Protein AF-A0AAF0KXI4-F1 (afdb_monomer_lite)

Foldseek 3Di:
DPDPVVVVVVVVVVQLVVLLVVLVVCCVVPNNVSSVVSSVVSNVVVVVVVVVVVD

Secondary structure (DSSP, 8-state):
---HHHHHHHHHHHHHHHHHHHHHHHHHHH-HHHHHHHHHHHHHHHHHHHHHHT-

Sequence (55 aa):
MANTQYLFWVMAGALTLLFIVIAAFVGLSKGTRPGVITFAVLFILMLAGALYIHH

Radius of gyration: 13.43 Å; chains: 1; bounding box: 28×20×36 Å

Structure (mmCIF, N/CA/C/O backbone):
data_AF-A0AAF0KXI4-F1
#
_entry.id   AF-A0AAF0KXI4-F1
#
loop_
_atom_site.group_PDB
_atom_site.id
_atom_site.type_symbol
_atom_site.label_atom_id
_atom_site.label_alt_id
_atom_site.label_comp_id
_atom_site.label_asym_id
_atom_site.label_entity_id
_atom_site.label_seq_id
_atom_site.pdbx_PDB_ins_code
_atom_site.Cartn_x
_atom_site.Cartn_y
_atom_site.Cartn_z
_atom_site.occupancy
_atom_site.B_iso_or_equiv
_atom_site.auth_seq_id
_atom_site.auth_comp_id
_atom_site.auth_asym_id
_atom_site.auth_atom_id
_atom_site.pdbx_PDB_model_num
ATOM 1 N N . MET A 1 1 ? 15.684 11.452 -23.420 1.00 52.53 1 MET A N 1
ATOM 2 C CA . MET A 1 1 ? 14.441 10.711 -23.120 1.00 52.53 1 MET A CA 1
ATOM 3 C C . MET A 1 1 ? 14.601 10.121 -21.734 1.00 52.53 1 MET A C 1
ATOM 5 O O . MET A 1 1 ? 15.606 9.456 -21.513 1.00 52.53 1 MET A O 1
ATOM 9 N N . ALA A 1 2 ? 13.717 10.436 -20.783 1.00 60.09 2 ALA A N 1
ATOM 10 C CA . ALA A 1 2 ? 13.760 9.763 -19.487 1.00 60.09 2 ALA A CA 1
ATOM 11 C C . ALA A 1 2 ? 13.605 8.258 -19.729 1.00 60.09 2 ALA A C 1
ATOM 13 O O . ALA A 1 2 ? 12.791 7.853 -20.558 1.00 60.09 2 ALA A O 1
ATOM 14 N N . ASN A 1 3 ? 14.431 7.452 -19.064 1.00 84.38 3 ASN A N 1
ATOM 15 C CA . ASN A 1 3 ? 14.363 6.007 -19.207 1.00 84.38 3 ASN A CA 1
ATOM 16 C C . ASN A 1 3 ? 12.947 5.564 -18.803 1.00 84.38 3 ASN A C 1
AT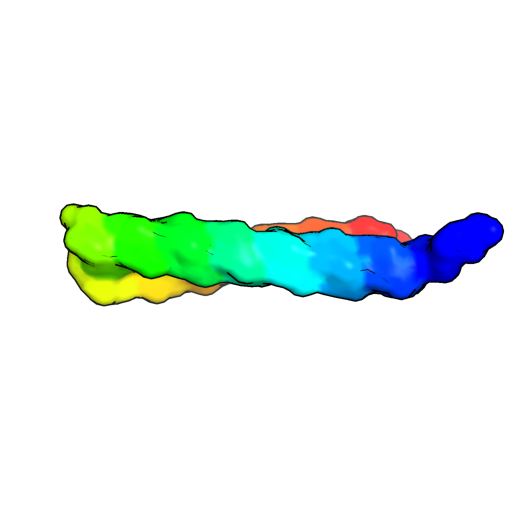OM 18 O O . ASN A 1 3 ? 12.531 5.806 -17.671 1.00 84.38 3 ASN A O 1
ATOM 22 N N . THR A 1 4 ? 12.197 4.957 -19.721 1.00 82.62 4 THR A N 1
ATOM 23 C CA . THR A 1 4 ? 10.823 4.490 -19.482 1.00 82.62 4 THR A CA 1
ATOM 24 C C . THR A 1 4 ? 10.753 3.596 -18.242 1.00 82.62 4 THR A C 1
ATOM 26 O O . THR A 1 4 ? 9.814 3.692 -17.455 1.00 82.62 4 THR A O 1
ATOM 29 N N . GLN A 1 5 ? 11.808 2.814 -17.996 1.00 83.19 5 GLN A N 1
ATOM 30 C CA . GLN A 1 5 ? 11.958 2.007 -16.788 1.00 83.19 5 GLN A CA 1
ATOM 31 C C . GLN A 1 5 ? 12.077 2.866 -15.521 1.00 83.19 5 GLN A C 1
ATOM 33 O O . GLN A 1 5 ? 11.459 2.558 -14.508 1.00 83.19 5 GLN A O 1
ATOM 38 N N . TYR A 1 6 ? 12.833 3.965 -15.563 1.00 89.31 6 TYR A N 1
ATOM 39 C CA . TYR A 1 6 ? 12.939 4.897 -14.437 1.00 89.31 6 TYR A CA 1
ATOM 40 C C . TYR A 1 6 ? 11.590 5.565 -14.132 1.00 89.31 6 TYR A C 1
AT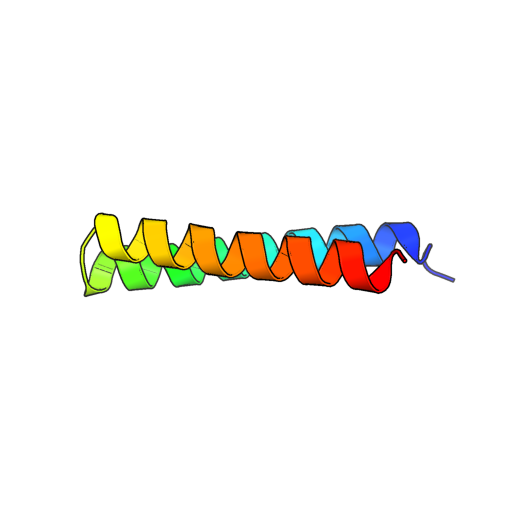OM 42 O O . TYR A 1 6 ? 11.171 5.595 -12.978 1.00 89.31 6 TYR A O 1
ATOM 50 N N . LEU A 1 7 ? 10.877 6.040 -15.160 1.00 88.56 7 LEU A N 1
ATOM 51 C CA . LEU A 1 7 ? 9.550 6.648 -14.999 1.00 88.56 7 LEU A CA 1
ATOM 52 C C . LEU A 1 7 ? 8.530 5.674 -14.392 1.00 88.56 7 LEU A C 1
ATOM 54 O O . LEU A 1 7 ? 7.736 6.078 -13.544 1.00 88.56 7 LEU A O 1
ATOM 58 N N . PHE A 1 8 ? 8.586 4.395 -14.772 1.00 87.50 8 PHE A N 1
ATOM 59 C CA . PHE A 1 8 ? 7.743 3.351 -14.190 1.00 87.50 8 PHE A CA 1
ATOM 60 C C . PHE A 1 8 ? 7.962 3.213 -12.677 1.00 87.50 8 PHE A C 1
ATOM 62 O O . PHE A 1 8 ? 6.999 3.240 -11.910 1.00 87.50 8 PHE A O 1
ATOM 69 N N . TRP A 1 9 ? 9.220 3.140 -12.229 1.00 88.00 9 TRP A N 1
ATOM 70 C CA . TRP A 1 9 ? 9.546 3.043 -10.802 1.00 88.00 9 TRP A CA 1
ATOM 71 C C . TRP A 1 9 ? 9.140 4.290 -10.011 1.00 88.00 9 TRP A C 1
ATOM 73 O O . TRP A 1 9 ? 8.645 4.164 -8.890 1.00 88.00 9 TRP A O 1
ATOM 83 N N . VAL A 1 10 ? 9.282 5.484 -10.596 1.00 92.88 10 VAL A N 1
ATOM 84 C CA . VAL A 1 10 ? 8.809 6.735 -9.978 1.00 92.88 10 VAL A CA 1
ATOM 85 C C . VAL A 1 10 ? 7.288 6.717 -9.806 1.00 92.88 10 VAL A C 1
ATOM 87 O O . VAL A 1 10 ? 6.787 7.033 -8.727 1.00 92.88 10 VAL A O 1
ATOM 90 N N . MET A 1 11 ? 6.547 6.299 -10.835 1.00 91.25 11 MET A N 1
ATOM 91 C CA . MET A 1 11 ? 5.086 6.212 -10.785 1.00 91.25 11 MET A CA 1
ATOM 92 C C . MET A 1 11 ? 4.605 5.167 -9.769 1.00 91.25 11 MET A C 1
ATOM 94 O O . MET A 1 11 ? 3.705 5.448 -8.978 1.00 91.25 11 MET A O 1
ATOM 98 N N . ALA A 1 12 ? 5.240 3.992 -9.736 1.00 90.81 12 ALA A N 1
ATOM 99 C CA . ALA A 1 12 ? 4.955 2.945 -8.756 1.00 90.81 12 ALA A CA 1
ATOM 100 C C . ALA A 1 12 ? 5.208 3.425 -7.314 1.00 90.81 12 ALA A C 1
ATOM 102 O O . ALA A 1 12 ? 4.391 3.184 -6.421 1.00 90.81 12 ALA A O 1
ATOM 103 N N . GLY A 1 13 ? 6.304 4.157 -7.089 1.00 92.81 13 GLY A N 1
ATOM 104 C CA . GLY A 1 13 ? 6.614 4.760 -5.793 1.00 92.81 13 GLY A CA 1
ATOM 105 C C . GLY A 1 13 ? 5.572 5.796 -5.361 1.00 92.81 13 GLY A C 1
ATOM 106 O O . GLY A 1 13 ? 5.074 5.740 -4.236 1.00 92.81 13 GLY A O 1
ATOM 107 N N . ALA A 1 14 ? 5.179 6.697 -6.264 1.00 94.50 14 ALA A N 1
ATOM 108 C CA . ALA A 1 14 ? 4.163 7.713 -5.990 1.00 94.50 14 ALA A CA 1
ATOM 109 C C . ALA A 1 14 ? 2.792 7.097 -5.651 1.00 94.50 14 ALA A C 1
ATOM 111 O O . ALA A 1 14 ? 2.154 7.507 -4.680 1.00 94.50 14 ALA A O 1
ATOM 112 N N . LEU A 1 15 ? 2.364 6.077 -6.403 1.00 94.62 15 LEU A N 1
ATOM 113 C CA . LEU A 1 15 ? 1.125 5.341 -6.131 1.00 94.62 15 LEU A CA 1
ATOM 114 C C . LEU A 1 15 ? 1.160 4.645 -4.770 1.00 94.62 15 LEU A C 1
ATOM 116 O O . LEU A 1 15 ? 0.196 4.721 -4.014 1.00 94.62 15 LEU A O 1
ATOM 120 N N . THR A 1 16 ? 2.290 4.032 -4.419 1.00 93.69 16 THR A N 1
ATOM 121 C CA . THR A 1 16 ? 2.451 3.378 -3.116 1.00 93.69 16 THR A CA 1
ATOM 122 C C . THR A 1 16 ? 2.282 4.379 -1.969 1.00 93.69 16 THR A C 1
ATOM 124 O O . THR A 1 16 ? 1.552 4.101 -1.018 1.00 93.69 16 THR A O 1
ATOM 127 N N . LEU A 1 17 ? 2.886 5.569 -2.071 1.00 95.56 17 LEU A N 1
ATOM 128 C CA . LEU A 1 17 ? 2.717 6.629 -1.070 1.00 95.56 17 LEU A CA 1
ATOM 129 C C . LEU A 1 17 ? 1.260 7.096 -0.976 1.00 95.56 17 LEU A C 1
ATOM 131 O O . LEU A 1 17 ? 0.731 7.229 0.127 1.00 95.56 17 LEU A O 1
ATOM 135 N N . LEU A 1 18 ? 0.588 7.281 -2.116 1.00 95.81 18 LEU A N 1
ATOM 136 C CA . LEU A 1 18 ? -0.833 7.627 -2.158 1.00 95.81 18 LEU A CA 1
ATOM 137 C C . LEU A 1 18 ? -1.686 6.572 -1.434 1.00 95.81 18 LEU A C 1
ATOM 139 O O . LEU A 1 18 ? -2.544 6.921 -0.625 1.00 95.81 18 LEU A O 1
ATOM 143 N N . PHE A 1 19 ? -1.434 5.284 -1.669 1.00 96.12 19 PHE A N 1
ATOM 144 C CA . PHE A 1 19 ? -2.177 4.206 -1.016 1.00 96.12 19 PHE A CA 1
ATOM 145 C C . PHE A 1 19 ? -1.949 4.167 0.489 1.00 96.12 19 PHE A C 1
ATOM 147 O O . PHE A 1 19 ? -2.905 3.946 1.229 1.00 96.12 19 PHE A O 1
ATOM 154 N N . ILE A 1 20 ? -0.720 4.417 0.951 1.00 94.44 20 ILE A N 1
ATOM 155 C CA . ILE A 1 20 ? -0.410 4.524 2.383 1.00 94.44 20 ILE A CA 1
ATOM 156 C C . ILE A 1 20 ? -1.223 5.657 3.011 1.00 94.44 20 ILE A C 1
ATOM 158 O O . ILE A 1 20 ? -1.848 5.461 4.051 1.00 94.44 20 ILE A O 1
ATOM 162 N N . VAL A 1 21 ? -1.264 6.824 2.364 1.00 96.75 21 VAL A N 1
ATOM 163 C CA . VAL A 1 21 ? -2.022 7.985 2.849 1.00 96.75 21 VAL A CA 1
ATOM 164 C C . VAL A 1 21 ? -3.519 7.671 2.919 1.00 96.75 21 VAL A C 1
ATOM 166 O O . VAL A 1 21 ? -4.147 7.891 3.954 1.00 96.75 21 VAL A O 1
ATOM 169 N N . ILE A 1 22 ? -4.091 7.092 1.859 1.00 95.25 22 ILE A N 1
ATOM 170 C CA . ILE A 1 22 ? -5.506 6.693 1.825 1.00 95.25 22 ILE A CA 1
ATOM 171 C C . ILE A 1 22 ? -5.803 5.668 2.925 1.00 95.25 22 ILE A C 1
ATOM 173 O O . ILE A 1 22 ? -6.763 5.825 3.677 1.00 95.25 22 ILE A O 1
ATOM 177 N N . ALA A 1 23 ? -4.970 4.638 3.056 1.00 95.12 23 ALA A N 1
ATOM 178 C CA . ALA A 1 23 ? -5.129 3.603 4.068 1.00 95.12 23 ALA A CA 1
ATOM 179 C C . ALA A 1 23 ? -5.032 4.155 5.493 1.00 95.12 23 ALA A C 1
ATOM 181 O O . ALA A 1 23 ? -5.807 3.745 6.356 1.00 95.12 23 ALA A O 1
ATOM 182 N N . ALA A 1 24 ? -4.132 5.110 5.736 1.00 94.62 24 ALA A N 1
ATOM 183 C CA . ALA A 1 24 ? -4.013 5.793 7.016 1.00 94.62 24 ALA A CA 1
ATOM 184 C C . ALA A 1 24 ? -5.284 6.590 7.343 1.00 94.62 24 ALA A C 1
ATOM 186 O O . ALA A 1 24 ? -5.834 6.430 8.433 1.00 94.62 24 ALA A O 1
ATOM 187 N N . PHE A 1 25 ? -5.812 7.374 6.394 1.00 96.44 25 PHE A N 1
ATOM 188 C CA . PHE A 1 25 ? -7.077 8.096 6.576 1.00 96.44 25 PHE A CA 1
ATOM 189 C C . PHE A 1 25 ? -8.262 7.153 6.817 1.00 96.44 25 PHE A C 1
ATOM 191 O O . PHE A 1 25 ? -9.089 7.409 7.694 1.00 96.44 25 PHE A O 1
ATOM 198 N N . VAL A 1 26 ? -8.337 6.032 6.094 1.00 95.50 26 VAL A N 1
ATOM 199 C CA . VAL A 1 26 ? -9.370 5.011 6.329 1.00 95.50 26 VAL A CA 1
ATOM 200 C C . VAL A 1 26 ? -9.197 4.361 7.703 1.00 95.50 26 VAL A C 1
ATOM 202 O O . VAL A 1 26 ? -10.186 4.154 8.405 1.00 95.50 26 VAL A O 1
ATOM 205 N N . GLY A 1 27 ? -7.956 4.094 8.114 1.00 94.12 27 GLY A N 1
ATOM 206 C CA . GLY A 1 27 ? -7.612 3.566 9.432 1.00 94.12 27 GLY A CA 1
ATOM 207 C C . GLY A 1 27 ? -8.043 4.487 10.573 1.00 94.12 27 GLY A C 1
ATOM 208 O O . GLY A 1 27 ? -8.620 4.027 11.556 1.00 94.12 27 GLY A O 1
ATOM 209 N N . LEU A 1 28 ? -7.826 5.794 10.409 1.00 94.12 28 LEU A N 1
ATOM 210 C CA . LEU A 1 28 ? -8.269 6.835 11.339 1.00 94.12 28 LEU A CA 1
ATOM 211 C C . LEU A 1 28 ? -9.799 6.946 11.398 1.00 94.12 28 LEU A C 1
ATOM 213 O O . LEU A 1 28 ? -10.360 7.099 12.476 1.00 94.12 28 LEU A O 1
ATOM 217 N N . SER A 1 29 ? -10.485 6.849 10.256 1.00 93.62 29 SER A N 1
ATOM 218 C CA . SER A 1 29 ? -11.940 7.042 10.175 1.00 93.62 29 SER A CA 1
ATOM 219 C C . SER A 1 29 ? -12.758 5.822 10.611 1.00 93.62 29 SER A C 1
ATOM 221 O O . SER A 1 29 ? -13.832 5.985 11.186 1.00 93.62 29 SER A O 1
ATOM 223 N N . LYS A 1 30 ? -12.296 4.606 10.299 1.00 90.12 30 LYS A N 1
ATOM 224 C CA . LYS A 1 30 ? -13.084 3.364 10.433 1.00 90.12 30 LYS A CA 1
ATOM 225 C C . LYS A 1 30 ? -12.411 2.302 11.310 1.00 90.12 30 LYS A C 1
ATOM 227 O O . LYS A 1 30 ? -12.971 1.224 11.498 1.00 90.12 30 LYS A O 1
ATOM 232 N N . GLY A 1 31 ? -11.226 2.594 11.846 1.00 92.31 31 GLY A N 1
ATOM 233 C CA . GLY A 1 31 ? -10.421 1.686 12.659 1.00 92.31 31 GLY A CA 1
ATOM 234 C C . GLY A 1 31 ? -9.308 0.984 11.874 1.00 92.31 31 GLY A C 1
ATOM 235 O O . GLY A 1 31 ? -9.300 0.927 10.646 1.00 92.31 31 GLY A O 1
ATOM 236 N N . THR A 1 32 ? -8.352 0.402 12.597 1.00 91.06 32 THR A N 1
ATOM 237 C CA . THR A 1 32 ? -7.111 -0.139 12.016 1.00 91.06 32 THR A CA 1
ATOM 238 C C . THR A 1 32 ? -7.346 -1.249 10.987 1.00 91.06 32 THR A C 1
ATOM 240 O O . THR A 1 32 ? -6.710 -1.251 9.937 1.00 91.06 32 THR A O 1
ATOM 243 N N . ARG A 1 33 ? -8.282 -2.177 11.245 1.00 94.31 33 ARG A N 1
ATOM 244 C CA . ARG A 1 33 ? -8.591 -3.293 10.327 1.00 94.31 33 ARG A CA 1
ATOM 245 C C . ARG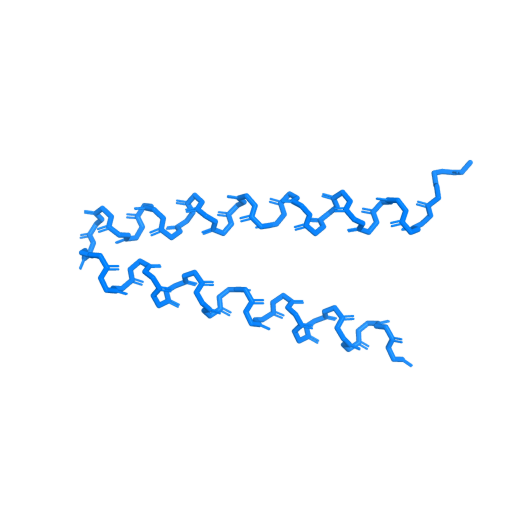 A 1 33 ? -9.008 -2.817 8.926 1.00 94.31 33 ARG A C 1
ATOM 247 O O . ARG A 1 33 ? -8.359 -3.236 7.970 1.00 94.31 33 ARG A O 1
ATOM 254 N N . PRO A 1 34 ? -10.033 -1.958 8.760 1.00 93.06 34 PRO A N 1
ATOM 255 C CA . PRO A 1 34 ? -10.415 -1.477 7.435 1.00 93.06 34 PRO A CA 1
ATOM 256 C C . PRO A 1 34 ? -9.310 -0.673 6.740 1.00 93.06 34 PRO A C 1
ATOM 258 O O . PRO A 1 34 ? -9.164 -0.823 5.533 1.00 93.06 34 PRO A O 1
ATOM 261 N N . GLY A 1 35 ? -8.482 0.092 7.465 1.00 92.50 35 GLY A N 1
ATOM 262 C CA . GLY A 1 35 ? -7.322 0.776 6.871 1.00 92.50 35 GLY A CA 1
ATOM 263 C C . GLY A 1 35 ? -6.311 -0.192 6.244 1.00 92.50 35 GLY A C 1
ATOM 264 O O . GLY A 1 35 ? -5.912 -0.019 5.093 1.00 92.50 35 GLY A O 1
ATOM 265 N N . VAL A 1 36 ? -5.964 -1.268 6.961 1.00 94.50 36 VAL A N 1
ATOM 266 C CA . VAL A 1 36 ? -5.064 -2.320 6.452 1.00 94.50 36 VAL A CA 1
ATOM 267 C C . VAL A 1 36 ? -5.674 -3.043 5.247 1.00 94.50 36 VAL A C 1
ATOM 269 O O . VAL A 1 36 ? -4.976 -3.288 4.265 1.00 94.50 36 VAL A O 1
ATOM 272 N N . ILE A 1 37 ? -6.977 -3.341 5.283 1.00 96.31 37 ILE A N 1
ATOM 273 C CA . ILE A 1 37 ? -7.680 -3.974 4.155 1.00 96.31 37 ILE A CA 1
ATOM 274 C C . ILE A 1 37 ? -7.656 -3.058 2.926 1.00 96.31 37 ILE A C 1
ATOM 276 O O . ILE A 1 37 ? -7.351 -3.521 1.830 1.00 96.31 37 ILE A O 1
ATOM 280 N N . THR A 1 38 ? -7.926 -1.759 3.092 1.00 94.38 38 THR A N 1
ATOM 281 C CA . THR A 1 38 ? -7.865 -0.790 1.990 1.00 94.38 38 THR A CA 1
ATOM 282 C C . THR A 1 38 ? -6.473 -0.728 1.371 1.00 94.38 38 THR A C 1
ATOM 284 O O . THR A 1 38 ? -6.366 -0.765 0.147 1.00 94.38 38 THR A O 1
ATOM 287 N N . PHE A 1 39 ? -5.412 -0.702 2.185 1.00 93.88 39 PHE A N 1
ATOM 288 C CA . PHE A 1 39 ? -4.044 -0.761 1.668 1.00 93.88 39 PHE A CA 1
ATOM 289 C C . PHE A 1 39 ? -3.802 -2.027 0.842 1.00 93.88 39 PHE A C 1
ATOM 291 O O . PHE A 1 39 ? -3.357 -1.940 -0.300 1.00 93.88 39 PHE A O 1
ATOM 298 N N . ALA A 1 40 ? -4.134 -3.197 1.398 1.00 95.81 40 ALA A N 1
ATOM 299 C CA . ALA A 1 40 ? -3.908 -4.480 0.743 1.00 95.81 40 ALA A CA 1
ATOM 300 C C . ALA A 1 40 ? -4.633 -4.573 -0.608 1.00 95.81 40 ALA A C 1
ATOM 302 O O . ALA A 1 40 ? -4.037 -4.995 -1.595 1.00 95.81 40 ALA A O 1
ATOM 303 N N . VAL A 1 41 ? -5.891 -4.125 -0.678 1.00 96.56 41 VAL A N 1
ATOM 304 C CA . VAL A 1 41 ? -6.675 -4.126 -1.923 1.00 96.56 41 VAL A CA 1
ATOM 305 C C . VAL A 1 41 ? -6.053 -3.209 -2.977 1.00 96.56 41 VAL A C 1
ATOM 307 O O . VAL A 1 41 ? -5.856 -3.637 -4.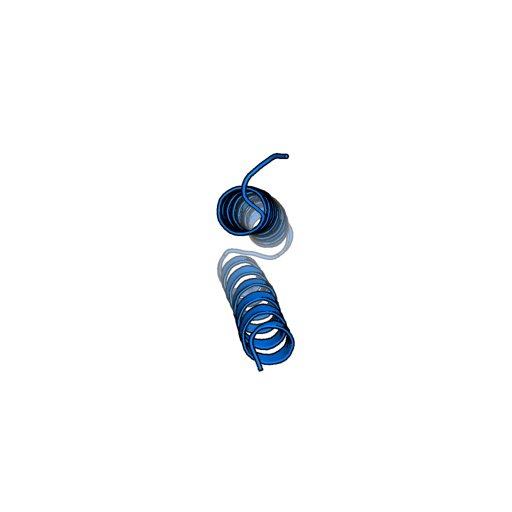113 1.00 96.56 41 VAL A O 1
ATOM 310 N N . LEU A 1 42 ? -5.709 -1.969 -2.613 1.00 95.06 42 LEU A N 1
ATOM 311 C CA . LEU A 1 42 ? -5.097 -1.013 -3.544 1.00 95.06 42 LEU A CA 1
ATOM 312 C C . LEU A 1 42 ? -3.736 -1.507 -4.050 1.00 95.06 42 LEU A C 1
ATOM 314 O O . LEU A 1 42 ? -3.434 -1.402 -5.238 1.00 95.06 42 LEU A O 1
ATOM 318 N N . PHE A 1 43 ? -2.942 -2.102 -3.163 1.00 92.62 43 PHE A N 1
ATOM 319 C CA . PHE A 1 43 ? -1.636 -2.646 -3.505 1.00 92.62 43 PHE A CA 1
ATOM 320 C C . PHE A 1 43 ? -1.741 -3.854 -4.448 1.00 92.62 43 PHE A C 1
ATOM 322 O O . PHE A 1 43 ? -1.033 -3.912 -5.451 1.00 92.62 43 PHE A O 1
ATOM 329 N N . ILE A 1 44 ? -2.669 -4.782 -4.190 1.00 95.12 44 ILE A N 1
ATOM 330 C CA . ILE A 1 44 ? -2.918 -5.934 -5.073 1.00 95.12 44 ILE A CA 1
ATOM 331 C C . ILE A 1 44 ? -3.400 -5.474 -6.454 1.00 95.12 44 ILE A C 1
ATOM 333 O O . ILE A 1 44 ? -2.924 -5.992 -7.462 1.00 95.12 44 ILE A O 1
ATOM 337 N N . LEU A 1 45 ? -4.296 -4.483 -6.525 1.00 94.25 45 LEU A N 1
ATOM 338 C CA . LEU A 1 45 ? -4.760 -3.922 -7.800 1.00 94.25 45 LEU A CA 1
ATOM 339 C C . LEU A 1 45 ? -3.614 -3.307 -8.610 1.00 94.25 45 LEU A C 1
ATOM 341 O O . LEU A 1 45 ? -3.531 -3.522 -9.818 1.00 94.25 45 LEU A O 1
ATOM 345 N N . MET A 1 46 ? -2.708 -2.584 -7.950 1.00 91.81 46 MET A N 1
ATOM 346 C CA . MET A 1 46 ? -1.521 -2.037 -8.604 1.00 91.81 46 MET A CA 1
ATOM 347 C C . MET A 1 46 ? -0.596 -3.139 -9.124 1.00 91.81 46 MET A C 1
ATOM 349 O O . MET A 1 46 ? -0.134 -3.041 -10.258 1.00 91.81 46 MET A O 1
ATOM 353 N N . LEU A 1 47 ? -0.343 -4.192 -8.339 1.00 91.19 47 LEU A N 1
ATOM 354 C CA . LEU A 1 47 ? 0.470 -5.330 -8.783 1.00 91.19 47 LEU A CA 1
ATOM 355 C C . LEU A 1 47 ? -0.163 -6.048 -9.978 1.00 91.19 47 LEU A C 1
ATOM 357 O O . LEU A 1 47 ? 0.531 -6.347 -10.946 1.00 91.19 47 LEU A O 1
ATOM 361 N N . ALA A 1 48 ? -1.476 -6.279 -9.941 1.00 91.81 48 ALA A N 1
ATOM 362 C CA .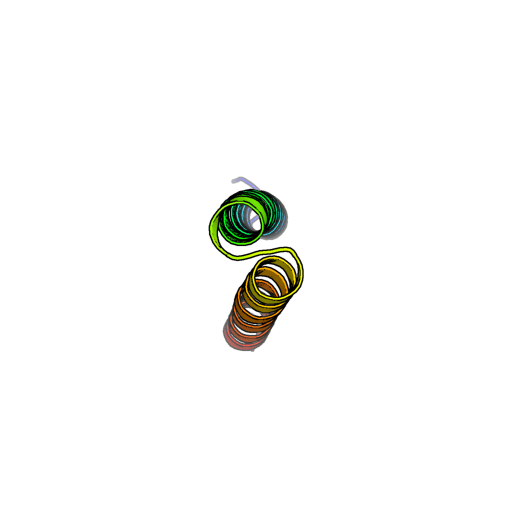 ALA A 1 48 ? -2.204 -6.890 -11.047 1.00 91.81 48 ALA A CA 1
ATOM 363 C C . ALA A 1 48 ? -2.124 -6.035 -12.322 1.00 91.81 48 ALA A C 1
ATOM 365 O O . ALA A 1 48 ? -1.840 -6.560 -13.396 1.00 91.81 48 ALA A O 1
ATOM 366 N N . GLY A 1 49 ? -2.302 -4.714 -12.205 1.00 87.44 49 GLY A N 1
ATOM 367 C CA . GLY A 1 49 ? -2.153 -3.786 -13.327 1.00 87.44 49 GLY A CA 1
ATOM 368 C C . GLY A 1 49 ? -0.727 -3.746 -13.878 1.00 87.44 49 GLY A C 1
ATOM 369 O O . GLY A 1 49 ? -0.535 -3.781 -15.090 1.00 87.44 49 GLY A O 1
ATOM 370 N N . ALA A 1 50 ? 0.279 -3.736 -13.001 1.00 85.69 50 ALA A N 1
ATOM 371 C CA . ALA A 1 50 ? 1.683 -3.767 -13.396 1.00 85.69 50 ALA A CA 1
ATOM 372 C C . ALA A 1 50 ? 2.042 -5.056 -14.152 1.00 85.69 50 ALA A C 1
ATOM 374 O O . ALA A 1 50 ? 2.697 -4.986 -15.188 1.00 85.69 50 ALA A O 1
ATOM 375 N N . LEU A 1 51 ? 1.584 -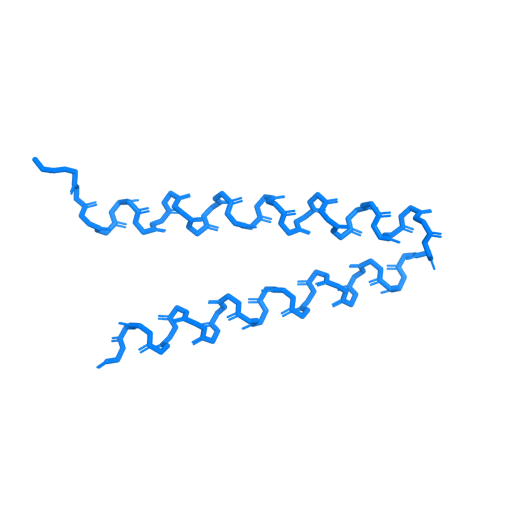6.216 -13.668 1.00 86.44 51 LEU A N 1
ATOM 376 C CA . LEU A 1 51 ? 1.802 -7.507 -14.325 1.00 86.44 51 LEU A CA 1
ATOM 377 C C . LEU A 1 51 ? 1.077 -7.605 -15.670 1.00 86.44 51 LEU A C 1
ATOM 379 O O . LEU A 1 51 ? 1.644 -8.137 -16.616 1.00 86.44 51 LEU A O 1
ATOM 383 N N . TYR A 1 52 ? -0.143 -7.070 -15.768 1.00 86.12 52 TYR A N 1
ATOM 384 C CA . TYR A 1 52 ? -0.892 -7.036 -17.024 1.00 86.12 52 TYR A CA 1
ATOM 385 C C . TYR A 1 52 ? -0.210 -6.163 -18.084 1.00 86.12 52 TYR A C 1
ATOM 387 O O . TYR A 1 52 ? -0.115 -6.564 -19.233 1.00 86.12 52 TYR A O 1
ATOM 395 N N . ILE A 1 53 ? 0.292 -4.983 -17.705 1.00 75.44 53 ILE A N 1
ATOM 396 C CA . ILE A 1 53 ? 0.977 -4.058 -18.628 1.00 75.44 53 ILE A CA 1
ATOM 397 C C . ILE A 1 53 ? 2.352 -4.591 -19.061 1.00 75.44 53 ILE A C 1
ATOM 399 O O . ILE A 1 53 ? 2.848 -4.230 -20.124 1.00 75.44 53 ILE A O 1
ATOM 403 N N . HIS A 1 54 ? 2.987 -5.418 -18.231 1.00 64.12 54 HIS A N 1
ATOM 404 C CA . HIS A 1 54 ? 4.277 -6.035 -18.538 1.00 64.12 54 HIS A CA 1
ATOM 405 C C . HIS A 1 54 ? 4.156 -7.257 -19.474 1.00 64.12 54 HIS A C 1
ATOM 407 O O . HIS A 1 54 ? 5.181 -7.790 -19.905 1.00 64.12 54 HIS A O 1
ATOM 413 N N . HIS A 1 55 ? 2.938 -7.725 -19.765 1.00 55.00 55 HIS A N 1
ATOM 414 C CA . HIS A 1 55 ? 2.686 -8.870 -20.641 1.00 55.00 55 HIS A CA 1
ATOM 415 C C . HIS A 1 55 ? 2.454 -8.455 -22.094 1.00 55.00 55 HIS A C 1
ATOM 417 O O . HIS A 1 55 ? 2.921 -9.221 -22.969 1.00 55.00 55 HIS A O 1
#

pLDDT: mean 89.47, std 9.83, range [52.53, 96.75]